Protein AF-A0A1H0UZK4-F1 (afdb_monomer)

Foldseek 3Di:
DPPVVVVVVVVVVVLVCQQPVVCVVCVVVLDAGEAEAEAPCPDPVLVVVSVVVVVCCVDPVCSVPGRYYHYSYVCPVVVPD

pLDDT: mean 74.23, std 11.03, range [43.28, 89.44]

Organism: NCBI:txid80868

InterPro domains:
  IPR002347 Short-chain dehydrogenase/reductase SDR [PF13561] (48-76)
  IPR036291 NAD(P)-binding domain superfamily [SSF51735] (2-76)

Radius of gyration: 14.25 Å; Cα contacts (8 Å, |Δi|>4): 73; chains: 1; bounding box: 37×35×32 Å

Mean predicted aligned error: 8.21 Å

Solvent-accessible surface area (backbone atoms only — not comparable to full-atom values): 4912 Å² total; per-residue (Å²): 129,63,69,68,57,56,54,51,52,51,50,52,48,51,50,52,40,39,52,62,58,44,34,63,66,30,48,79,70,75,42,75,48,71,45,76,45,68,44,90,84,83,55,81,76,57,53,58,58,52,49,51,53,50,53,44,60,74,34,78,89,23,73,87,61,58,41,47,78,46,76,56,40,94,54,54,84,74,65,73,119

Structure (mmCIF, N/CA/C/O backbone):
data_AF-A0A1H0UZK4-F1
#
_entry.id   AF-A0A1H0UZK4-F1
#
loop_
_atom_site.group_PDB
_atom_site.id
_atom_site.type_symbol
_atom_site.label_atom_id
_atom_site.label_alt_id
_atom_site.label_comp_id
_atom_site.label_asym_id
_atom_site.label_entity_id
_atom_site.label_seq_id
_atom_site.pdbx_PDB_ins_code
_atom_site.Cartn_x
_atom_site.Cartn_y
_atom_site.Cartn_z
_atom_site.occupancy
_atom_site.B_iso_or_equiv
_atom_site.auth_seq_id
_atom_site.auth_comp_id
_atom_site.auth_asym_id
_atom_site.auth_atom_id
_atom_site.pdbx_PDB_model_num
ATOM 1 N N . MET A 1 1 ? 14.035 23.297 -8.850 1.00 51.84 1 MET A N 1
ATOM 2 C CA . MET A 1 1 ? 14.046 21.923 -8.307 1.00 51.84 1 MET A CA 1
ATOM 3 C C . MET A 1 1 ? 13.959 20.979 -9.492 1.00 51.84 1 MET A C 1
ATOM 5 O O . MET A 1 1 ? 13.099 21.229 -10.328 1.00 51.84 1 MET A O 1
ATOM 9 N N . PRO A 1 2 ? 14.840 19.979 -9.631 1.00 68.38 2 PRO A N 1
ATOM 10 C CA . PRO A 1 2 ? 14.706 18.970 -10.680 1.00 68.38 2 PRO A CA 1
ATOM 11 C C . PRO A 1 2 ? 13.342 18.273 -10.553 1.00 68.38 2 PRO A C 1
ATOM 13 O O . PRO A 1 2 ? 12.936 17.931 -9.441 1.00 68.38 2 PRO A O 1
ATOM 16 N N . GLN A 1 3 ? 12.623 18.072 -11.662 1.00 59.47 3 GLN A N 1
ATOM 17 C CA . GLN A 1 3 ? 11.301 17.422 -11.670 1.00 59.47 3 GLN A CA 1
ATOM 18 C C . GLN A 1 3 ? 11.318 16.046 -10.979 1.00 59.47 3 GLN A C 1
ATOM 20 O O . GLN A 1 3 ? 10.363 15.682 -10.292 1.00 59.47 3 GLN A O 1
ATOM 25 N N . GLU A 1 4 ? 12.424 15.311 -11.123 1.00 64.62 4 GLU A N 1
ATOM 26 C CA . GLU A 1 4 ? 12.640 14.000 -10.504 1.00 64.62 4 GLU A CA 1
ATOM 27 C C . GLU A 1 4 ? 12.568 14.071 -8.977 1.00 64.62 4 GLU A C 1
ATOM 29 O O . GLU A 1 4 ? 11.902 13.255 -8.345 1.00 64.62 4 GLU A O 1
ATOM 34 N N . THR A 1 5 ? 13.171 15.099 -8.380 1.00 72.88 5 THR A N 1
ATOM 35 C CA . THR A 1 5 ? 13.185 15.296 -6.930 1.00 72.88 5 THR A CA 1
ATOM 36 C C . THR A 1 5 ? 11.777 15.555 -6.399 1.00 72.88 5 THR A C 1
ATOM 38 O O . THR A 1 5 ? 11.368 14.945 -5.416 1.00 72.88 5 THR A O 1
ATOM 41 N N . CYS A 1 6 ? 10.991 16.405 -7.069 1.00 78.25 6 CYS A N 1
ATOM 42 C CA . CYS A 1 6 ? 9.612 16.680 -6.657 1.00 78.25 6 CYS A CA 1
ATOM 43 C C . CYS A 1 6 ? 8.725 15.432 -6.746 1.00 78.25 6 CYS A C 1
ATOM 45 O O . CYS A 1 6 ? 7.934 15.183 -5.841 1.00 78.25 6 CYS A O 1
ATOM 47 N N . TYR A 1 7 ? 8.872 14.635 -7.804 1.00 77.19 7 TYR A N 1
ATOM 48 C CA . TYR A 1 7 ? 8.108 13.403 -7.981 1.00 77.19 7 TYR A CA 1
ATOM 49 C C . TYR A 1 7 ? 8.427 12.353 -6.908 1.00 77.19 7 TYR A C 1
ATOM 51 O O . TYR A 1 7 ? 7.507 11.762 -6.342 1.00 77.19 7 TYR A O 1
ATOM 59 N N . GLN A 1 8 ? 9.711 12.156 -6.587 1.00 75.38 8 GLN A N 1
ATOM 60 C CA . GLN A 1 8 ? 10.138 11.231 -5.531 1.00 75.38 8 GLN A CA 1
ATOM 61 C C . GLN A 1 8 ? 9.632 11.679 -4.153 1.00 75.38 8 GLN A C 1
ATOM 63 O O . GLN A 1 8 ? 8.984 10.895 -3.462 1.00 75.38 8 GLN A O 1
ATOM 68 N N . TYR A 1 9 ? 9.796 12.960 -3.799 1.00 80.31 9 TYR A N 1
ATOM 69 C CA . TYR A 1 9 ? 9.275 13.49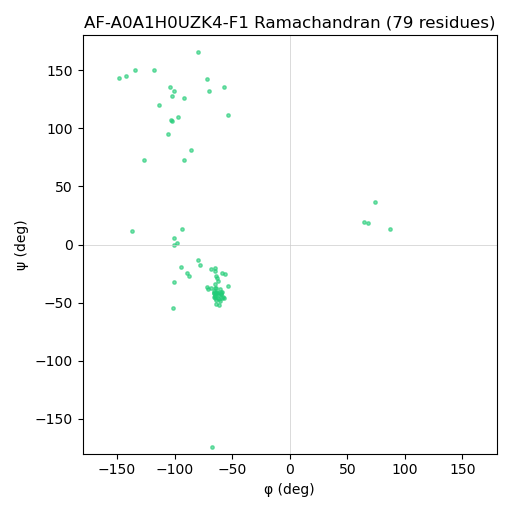7 -2.535 1.00 80.31 9 TYR A CA 1
ATOM 70 C C . TYR A 1 9 ? 7.758 13.343 -2.411 1.00 80.31 9 TYR A C 1
ATOM 72 O O . TYR A 1 9 ? 7.256 12.990 -1.346 1.00 80.31 9 TYR A O 1
ATOM 80 N N . PHE A 1 10 ? 7.009 13.585 -3.490 1.00 80.69 10 PHE A N 1
ATOM 81 C CA . PHE A 1 10 ? 5.558 13.403 -3.473 1.00 80.69 10 PHE A CA 1
ATOM 82 C C . PHE A 1 10 ? 5.154 11.939 -3.279 1.00 80.69 10 PHE A C 1
ATOM 84 O O . PHE A 1 10 ? 4.182 11.666 -2.574 1.00 80.69 10 PHE A O 1
ATOM 91 N N . LYS A 1 11 ? 5.893 10.995 -3.871 1.00 80.81 11 LYS A N 1
ATOM 92 C CA . LYS A 1 11 ? 5.656 9.560 -3.673 1.00 80.81 11 LYS A CA 1
ATOM 93 C C . LYS A 1 11 ? 5.920 9.130 -2.239 1.00 80.81 11 LYS A C 1
ATOM 95 O O . LYS A 1 11 ? 5.082 8.449 -1.653 1.00 80.81 11 LYS A O 1
ATOM 100 N N . GLU A 1 12 ? 7.035 9.563 -1.662 1.00 82.88 12 GLU A N 1
ATOM 101 C CA . GLU A 1 12 ? 7.336 9.304 -0.255 1.00 82.88 12 GLU A CA 1
ATOM 102 C C . GLU A 1 12 ? 6.276 9.924 0.658 1.00 82.88 12 GLU A C 1
ATOM 104 O O . GLU A 1 12 ? 5.767 9.259 1.559 1.00 82.88 12 GLU A O 1
ATOM 109 N N . ALA A 1 13 ? 5.852 11.159 0.376 1.00 83.88 13 ALA A N 1
ATOM 110 C CA . ALA A 1 13 ? 4.787 11.816 1.123 1.00 83.88 13 ALA A CA 1
ATOM 111 C C . ALA A 1 13 ? 3.457 11.046 1.045 1.00 83.88 13 ALA A C 1
ATOM 113 O O . ALA A 1 13 ? 2.761 10.939 2.053 1.00 83.88 13 ALA A O 1
ATOM 114 N N . LEU A 1 14 ? 3.110 10.468 -0.112 1.00 81.00 14 LEU A N 1
ATOM 115 C CA . LEU A 1 14 ? 1.921 9.620 -0.274 1.00 81.00 14 LEU A CA 1
ATOM 116 C C . LEU A 1 14 ? 2.007 8.323 0.534 1.00 81.00 14 LEU A C 1
ATOM 118 O O . LEU A 1 14 ? 1.011 7.903 1.130 1.00 81.00 14 LEU A O 1
ATOM 122 N N . ILE A 1 15 ? 3.188 7.705 0.582 1.00 83.44 15 ILE A N 1
ATOM 123 C CA . ILE A 1 15 ? 3.427 6.512 1.397 1.00 83.44 15 ILE A CA 1
ATOM 124 C C . ILE A 1 15 ? 3.261 6.869 2.874 1.00 83.44 15 ILE A C 1
ATOM 126 O O . ILE A 1 15 ? 2.468 6.240 3.571 1.00 83.44 15 ILE A O 1
ATOM 130 N N . VAL A 1 16 ? 3.921 7.929 3.344 1.00 83.25 16 VAL A N 1
ATOM 131 C CA . VAL A 1 16 ? 3.821 8.384 4.739 1.00 83.25 16 VAL A CA 1
ATOM 132 C C . VAL A 1 16 ? 2.383 8.748 5.098 1.00 83.25 16 VAL A C 1
ATOM 134 O O . VAL A 1 16 ? 1.902 8.347 6.160 1.00 83.25 16 VAL A O 1
ATOM 137 N N . TRP A 1 17 ? 1.665 9.444 4.211 1.00 81.62 17 TRP A N 1
ATOM 138 C CA . TRP A 1 17 ? 0.253 9.767 4.400 1.00 81.62 17 TRP A CA 1
ATOM 139 C C . TRP A 1 17 ? -0.581 8.497 4.586 1.00 81.62 17 TRP A C 1
ATOM 141 O O . TRP A 1 17 ? -1.402 8.415 5.504 1.00 81.62 17 TRP A O 1
ATOM 151 N N . THR A 1 18 ? -0.329 7.489 3.749 1.00 79.88 18 THR A N 1
ATOM 152 C CA . THR A 1 18 ? -1.037 6.208 3.783 1.00 79.88 18 THR A CA 1
ATOM 153 C C . THR A 1 18 ? -0.760 5.427 5.063 1.00 79.88 18 THR A C 1
ATOM 155 O O . THR A 1 18 ? -1.699 4.899 5.654 1.00 79.88 18 THR A O 1
ATOM 158 N N . LEU A 1 19 ? 0.491 5.410 5.530 1.00 76.56 19 LEU A N 1
ATOM 159 C CA . LEU A 1 19 ? 0.899 4.705 6.747 1.00 76.56 19 LEU A CA 1
ATOM 160 C C . LEU A 1 19 ? 0.371 5.365 8.029 1.00 76.56 19 LEU A C 1
ATOM 162 O O . LEU A 1 19 ? 0.000 4.669 8.968 1.00 76.56 19 LEU A O 1
ATOM 166 N N . THR A 1 20 ? 0.337 6.699 8.089 1.00 75.00 20 THR A N 1
ATOM 167 C CA . THR A 1 20 ? 0.048 7.418 9.345 1.00 75.00 20 THR A CA 1
ATOM 168 C C . THR A 1 20 ? -1.382 7.932 9.436 1.00 75.00 20 THR A C 1
ATOM 170 O O . THR A 1 20 ? -2.083 7.650 10.404 1.00 75.00 20 THR A O 1
ATOM 173 N N . ARG A 1 21 ? -1.829 8.701 8.439 1.00 64.31 21 ARG A N 1
ATOM 174 C CA . ARG A 1 21 ? -3.050 9.512 8.546 1.00 64.31 21 ARG A CA 1
ATOM 175 C C . ARG A 1 21 ? -4.252 8.867 7.868 1.00 64.31 21 ARG A C 1
ATOM 177 O O . ARG A 1 21 ? -5.368 9.013 8.357 1.00 64.31 21 ARG A O 1
ATOM 184 N N . SER A 1 22 ? -4.024 8.113 6.791 1.00 61.53 22 SER A N 1
ATOM 185 C CA . SER A 1 22 ? -5.082 7.360 6.110 1.00 61.53 22 SER A CA 1
ATOM 186 C C . SER A 1 22 ? -5.719 6.325 6.993 1.00 61.53 22 SER A C 1
ATOM 188 O O . SER A 1 22 ? -6.937 6.273 7.118 1.00 61.53 22 SER A O 1
ATOM 190 N N . GLN A 1 23 ? -4.871 5.491 7.594 1.00 65.81 23 GLN A N 1
ATOM 191 C CA . GLN A 1 23 ? -5.327 4.307 8.293 1.00 65.81 23 GLN A CA 1
ATOM 192 C C . GLN A 1 23 ? -6.280 4.689 9.406 1.00 65.81 23 GLN A C 1
ATOM 194 O O . GLN A 1 23 ? -7.358 4.127 9.485 1.00 65.81 23 GLN A O 1
ATOM 199 N N . GLN A 1 24 ? -5.945 5.703 10.199 1.00 67.12 24 GLN A N 1
ATOM 200 C CA . GLN A 1 24 ? -6.800 6.132 11.302 1.00 67.12 24 GLN A CA 1
ATOM 201 C C . GLN A 1 24 ? -8.174 6.616 10.815 1.00 67.12 24 GLN A C 1
ATOM 203 O O . GLN A 1 24 ? -9.193 6.159 11.320 1.00 67.12 24 GLN A O 1
ATOM 208 N N . VAL A 1 25 ? -8.217 7.458 9.778 1.00 72.50 25 VAL A N 1
ATOM 209 C CA . VAL A 1 25 ? -9.474 8.035 9.266 1.00 72.50 25 VAL A CA 1
ATOM 210 C C . VAL A 1 25 ? -10.336 7.006 8.526 1.00 72.50 25 VAL A C 1
ATOM 212 O O . VAL A 1 25 ? -11.564 7.045 8.597 1.00 72.50 25 VAL A O 1
ATOM 215 N N . PHE A 1 26 ? -9.717 6.087 7.787 1.00 72.31 26 PHE A N 1
ATOM 216 C CA . PHE A 1 26 ? -10.434 5.089 6.996 1.00 72.31 26 PHE A CA 1
ATOM 217 C C . PHE A 1 26 ? -10.766 3.819 7.789 1.00 72.31 26 PHE A C 1
ATOM 219 O O . PHE A 1 26 ? -11.803 3.211 7.517 1.00 72.31 26 PHE A O 1
ATOM 226 N N . MET A 1 27 ? -9.992 3.466 8.824 1.00 69.75 27 MET A N 1
ATOM 227 C CA . MET A 1 27 ? -10.335 2.359 9.726 1.00 69.75 27 MET A CA 1
ATOM 228 C C . MET A 1 27 ? -11.610 2.641 10.523 1.00 69.75 27 MET A C 1
ATOM 230 O O . MET A 1 27 ? -12.405 1.724 10.704 1.00 69.75 27 MET A O 1
ATOM 234 N N . GLU A 1 28 ? -11.879 3.896 10.903 1.00 74.50 28 GLU A N 1
ATOM 235 C CA . GLU A 1 28 ? -13.171 4.292 11.498 1.00 74.50 28 GLU A CA 1
ATOM 236 C C . GLU A 1 28 ? -14.366 3.993 10.577 1.00 74.50 28 GLU A C 1
ATOM 238 O O . GLU A 1 28 ? -15.490 3.809 11.039 1.00 74.50 28 GLU A O 1
ATOM 243 N N . ARG A 1 29 ? -14.127 3.909 9.264 1.00 79.19 29 ARG A N 1
ATOM 244 C CA . ARG A 1 29 ? -15.133 3.597 8.238 1.00 79.19 29 ARG A CA 1
ATOM 245 C C 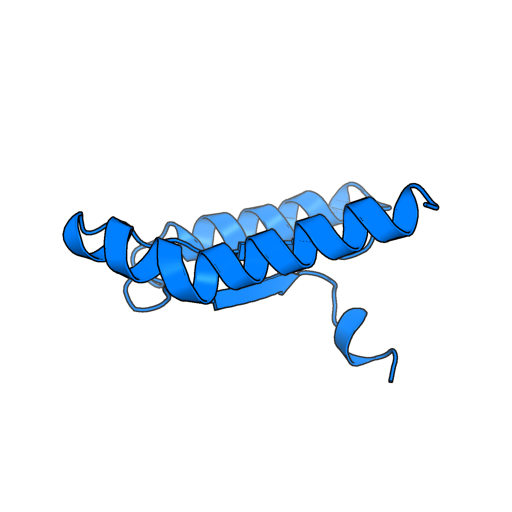. ARG A 1 29 ? -15.081 2.141 7.767 1.00 79.19 29 ARG A C 1
ATOM 247 O O . ARG A 1 29 ? -15.772 1.798 6.813 1.00 79.19 29 ARG A O 1
ATOM 254 N N . GLY A 1 30 ? -14.251 1.299 8.387 1.00 78.81 30 GLY A N 1
ATOM 255 C CA . GLY A 1 30 ? -14.040 -0.090 7.971 1.00 78.81 30 GLY A CA 1
ATOM 256 C C . GLY A 1 30 ? -13.322 -0.242 6.622 1.00 78.81 30 GLY A C 1
ATOM 257 O O . GLY A 1 30 ? -13.398 -1.302 6.006 1.00 78.81 30 GLY A O 1
ATOM 258 N N . VAL A 1 31 ? -12.635 0.801 6.142 1.00 81.25 31 VAL A N 1
ATOM 259 C CA . VAL A 1 31 ? -11.920 0.804 4.858 1.00 81.25 31 VAL A CA 1
ATOM 260 C C . VAL A 1 31 ? -10.421 0.629 5.096 1.00 81.25 31 VAL A C 1
ATOM 262 O O . VAL A 1 31 ? -9.803 1.373 5.856 1.00 81.25 31 VAL A O 1
ATOM 265 N N . ARG A 1 32 ? -9.813 -0.345 4.410 1.00 82.56 32 ARG A N 1
ATOM 266 C CA . ARG A 1 32 ? -8.364 -0.588 4.442 1.00 82.56 32 ARG A CA 1
ATOM 267 C C . ARG A 1 32 ? -7.681 0.178 3.315 1.00 82.56 32 ARG A C 1
ATOM 269 O O . ARG A 1 32 ? -8.022 -0.007 2.150 1.00 82.56 32 ARG A O 1
ATOM 276 N N . MET A 1 33 ? -6.685 0.990 3.652 1.00 80.75 33 MET A N 1
ATOM 277 C CA . MET A 1 33 ? -5.823 1.654 2.672 1.00 80.75 33 MET A CA 1
ATOM 278 C C . MET A 1 33 ? -4.483 0.919 2.546 1.00 80.75 33 MET A C 1
ATOM 280 O O . MET A 1 33 ? -3.837 0.631 3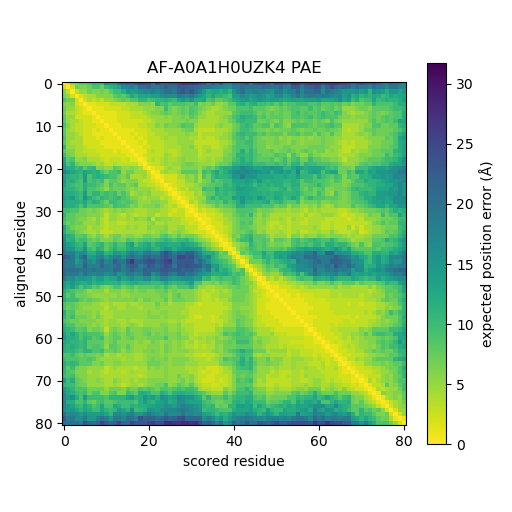.548 1.00 80.75 33 MET A O 1
ATOM 284 N N . ASN A 1 34 ? -4.036 0.641 1.328 1.00 83.25 34 ASN A N 1
ATOM 285 C CA . ASN A 1 34 ? -2.723 0.050 1.074 1.00 83.25 34 ASN A CA 1
ATOM 286 C C . ASN A 1 34 ? -2.040 0.806 -0.067 1.00 83.25 34 ASN A C 1
ATOM 288 O O . ASN A 1 34 ? -2.715 1.321 -0.958 1.00 83.25 34 ASN A O 1
ATOM 292 N N . CYS A 1 35 ? -0.711 0.861 -0.040 1.00 82.00 35 CYS A N 1
ATOM 293 C CA . CYS A 1 35 ? 0.099 1.353 -1.148 1.00 82.00 35 CYS A CA 1
ATOM 294 C C . CYS A 1 35 ? 0.740 0.170 -1.869 1.00 82.00 35 CYS A C 1
ATOM 296 O O . CYS A 1 35 ? 1.293 -0.722 -1.229 1.00 82.00 35 CYS A O 1
ATOM 298 N N . VAL A 1 36 ? 0.694 0.193 -3.200 1.00 80.75 36 VAL A N 1
ATOM 299 C CA . VAL A 1 36 ? 1.457 -0.717 -4.057 1.00 80.75 36 VAL A CA 1
ATOM 300 C C . VAL A 1 36 ? 2.477 0.129 -4.805 1.00 80.75 36 VAL A C 1
ATOM 302 O O . VAL A 1 36 ? 2.100 1.068 -5.508 1.00 80.75 36 VAL A O 1
ATOM 305 N N . ALA A 1 37 ? 3.760 -0.170 -4.616 1.00 77.44 37 ALA A N 1
ATOM 306 C CA . ALA A 1 37 ? 4.862 0.553 -5.237 1.00 77.44 37 ALA A CA 1
ATOM 307 C C . ALA A 1 37 ? 5.461 -0.308 -6.358 1.00 77.44 37 ALA A C 1
ATOM 309 O O . ALA A 1 37 ? 6.290 -1.178 -6.077 1.00 77.44 37 ALA A O 1
ATOM 310 N N . PRO A 1 38 ? 5.035 -0.117 -7.619 1.00 74.19 38 PRO A N 1
ATOM 311 C CA . PRO A 1 38 ? 5.639 -0.825 -8.732 1.00 74.19 38 PRO A CA 1
ATOM 312 C C . PRO A 1 38 ? 7.046 -0.286 -9.008 1.00 74.19 38 PRO A C 1
ATOM 314 O O . PRO A 1 38 ? 7.295 0.923 -8.932 1.00 74.19 38 PRO A O 1
ATOM 317 N N . GLY A 1 39 ? 7.949 -1.197 -9.364 1.00 69.00 39 GLY A N 1
ATOM 318 C CA . GLY A 1 39 ? 9.267 -0.858 -9.898 1.00 69.00 39 GLY A CA 1
ATOM 319 C C . GLY A 1 39 ? 9.192 -0.210 -11.286 1.00 69.00 39 GLY A C 1
ATOM 320 O O . GLY A 1 39 ? 8.102 0.062 -11.793 1.00 69.00 39 GLY A O 1
ATOM 321 N N . PRO A 1 40 ? 10.339 0.037 -11.942 1.00 63.56 40 PRO A N 1
ATOM 322 C CA . PRO A 1 40 ? 10.383 0.557 -13.307 1.00 63.56 40 PRO A CA 1
ATOM 323 C C . PRO A 1 40 ? 9.542 -0.304 -14.261 1.00 63.56 40 PRO A C 1
ATOM 325 O O . PRO A 1 40 ? 9.869 -1.454 -14.552 1.00 63.56 40 PRO A O 1
ATOM 328 N N . VAL A 1 41 ? 8.440 0.258 -14.756 1.00 57.44 41 VAL A N 1
ATOM 329 C CA . VAL A 1 41 ? 7.480 -0.449 -15.611 1.00 57.44 41 VAL A CA 1
ATOM 330 C C . VAL A 1 41 ? 7.950 -0.355 -17.063 1.00 57.44 41 VAL A C 1
ATOM 332 O O . VAL A 1 41 ? 7.510 0.515 -17.807 1.00 57.44 41 VAL A O 1
ATOM 335 N N . MET A 1 42 ? 8.899 -1.207 -17.463 1.00 51.41 42 MET A N 1
ATOM 336 C CA . MET A 1 42 ? 9.395 -1.240 -18.852 1.00 51.41 42 MET A CA 1
ATOM 337 C C . MET A 1 42 ? 8.810 -2.370 -19.711 1.00 51.41 42 MET A C 1
ATOM 339 O O . MET A 1 42 ? 9.142 -2.455 -20.890 1.00 51.41 42 MET A O 1
ATOM 343 N N . THR A 1 43 ? 7.924 -3.225 -19.183 1.00 53.03 43 THR A N 1
ATOM 344 C CA . THR A 1 43 ? 7.289 -4.288 -19.984 1.00 53.03 43 THR A CA 1
ATOM 345 C C . THR A 1 43 ? 5.816 -4.516 -19.608 1.00 53.03 43 THR A C 1
ATOM 347 O O . THR A 1 43 ? 5.468 -4.409 -18.431 1.00 53.03 43 THR A O 1
ATOM 350 N N . PRO A 1 44 ? 4.938 -4.850 -20.578 1.00 56.81 44 PRO A N 1
ATOM 351 C CA . PRO A 1 44 ? 3.513 -5.106 -20.327 1.00 56.81 44 PRO A CA 1
ATOM 352 C C . PRO A 1 44 ? 3.248 -6.339 -19.445 1.00 56.81 44 PRO A C 1
ATOM 354 O O . PRO A 1 44 ? 2.205 -6.405 -18.807 1.00 56.81 44 PRO A O 1
ATOM 357 N N . ILE A 1 45 ? 4.206 -7.268 -19.345 1.00 54.12 45 ILE A N 1
ATOM 358 C CA . ILE A 1 45 ? 4.119 -8.489 -18.521 1.00 54.12 45 ILE A CA 1
ATOM 359 C C . ILE A 1 45 ? 4.019 -8.185 -17.016 1.00 54.12 45 ILE A C 1
ATOM 361 O O . ILE A 1 45 ? 3.420 -8.955 -16.275 1.00 54.12 45 ILE A O 1
ATOM 365 N N . LEU A 1 46 ? 4.552 -7.051 -16.545 1.00 58.72 46 LEU A N 1
ATOM 366 C CA . LEU A 1 46 ? 4.532 -6.714 -15.116 1.00 58.72 46 LEU A CA 1
ATOM 367 C C . LEU A 1 46 ? 3.184 -6.137 -14.641 1.00 58.72 46 LEU A C 1
ATOM 369 O O . LEU A 1 46 ? 2.944 -6.044 -13.438 1.00 58.72 46 LEU A O 1
ATOM 373 N N . GLY A 1 47 ? 2.300 -5.743 -15.567 1.00 66.12 47 GLY A N 1
ATOM 374 C CA . GLY A 1 47 ? 0.967 -5.234 -15.229 1.00 66.12 47 GLY A CA 1
ATOM 375 C C . GLY A 1 47 ? 0.097 -6.288 -14.545 1.00 66.12 47 GLY A C 1
ATOM 376 O O . GLY A 1 47 ? -0.607 -5.966 -13.588 1.00 66.12 47 GLY A O 1
ATOM 377 N N . ASP A 1 48 ? 0.210 -7.544 -14.981 1.00 74.81 48 ASP A N 1
ATOM 378 C CA . ASP A 1 48 ? -0.543 -8.667 -14.421 1.00 74.81 48 ASP A CA 1
ATOM 379 C C . ASP A 1 48 ? -0.092 -8.997 -12.990 1.00 74.81 48 ASP A C 1
ATOM 381 O O . ASP A 1 48 ? -0.927 -9.254 -12.126 1.00 74.81 48 ASP A O 1
ATOM 385 N N . GLU A 1 49 ? 1.207 -8.888 -12.699 1.00 77.31 49 GLU A N 1
ATOM 386 C CA . GLU A 1 49 ? 1.759 -9.097 -11.352 1.00 77.31 49 GLU A CA 1
ATOM 387 C C . GLU A 1 49 ? 1.264 -8.027 -10.366 1.00 77.31 49 GLU A C 1
ATOM 389 O O . GLU A 1 49 ? 0.806 -8.330 -9.262 1.00 77.31 49 GLU A O 1
ATOM 394 N N . VAL A 1 50 ? 1.277 -6.756 -10.782 1.00 81.00 50 VAL A N 1
ATOM 395 C CA . VAL A 1 50 ? 0.724 -5.656 -9.975 1.00 81.00 50 VAL A CA 1
ATOM 396 C C . VAL A 1 50 ? -0.786 -5.834 -9.789 1.00 81.00 50 VAL A C 1
ATOM 398 O O . VAL A 1 50 ? -1.294 -5.647 -8.681 1.00 81.00 50 VAL A O 1
ATOM 401 N N . ALA A 1 51 ? -1.510 -6.235 -10.838 1.00 82.44 51 ALA A N 1
ATOM 402 C CA . ALA A 1 51 ? -2.945 -6.493 -10.771 1.00 82.44 51 ALA A CA 1
ATOM 403 C C . ALA A 1 51 ? -3.283 -7.657 -9.827 1.00 82.44 51 ALA A C 1
ATOM 405 O O . ALA A 1 51 ? -4.227 -7.544 -9.045 1.00 82.44 51 ALA A O 1
ATOM 406 N N . ALA A 1 52 ? -2.496 -8.734 -9.835 1.00 84.50 52 ALA A N 1
ATOM 407 C CA . ALA A 1 52 ? -2.657 -9.863 -8.924 1.00 84.50 52 ALA A CA 1
ATOM 408 C C . ALA A 1 52 ? -2.470 -9.438 -7.459 1.00 84.50 52 ALA A C 1
ATOM 410 O O . ALA A 1 52 ? -3.267 -9.809 -6.594 1.00 84.50 52 ALA A O 1
ATOM 411 N N . VAL A 1 53 ? -1.473 -8.593 -7.180 1.00 85.81 53 VAL A N 1
ATOM 412 C CA . VAL A 1 53 ? -1.245 -8.040 -5.837 1.00 85.81 53 VAL A CA 1
ATOM 413 C C . VAL A 1 53 ? -2.394 -7.128 -5.401 1.00 85.81 53 VAL A C 1
ATOM 415 O O . VAL A 1 53 ? -2.858 -7.219 -4.263 1.00 85.81 53 VAL A O 1
ATOM 418 N N . ILE A 1 54 ? -2.908 -6.283 -6.297 1.00 84.94 54 ILE A N 1
ATOM 419 C CA . ILE A 1 54 ? -4.081 -5.445 -6.013 1.00 84.94 54 ILE A CA 1
ATOM 420 C C . ILE A 1 54 ? -5.308 -6.322 -5.729 1.00 84.94 54 ILE A C 1
ATOM 422 O O . ILE A 1 54 ? -5.999 -6.101 -4.735 1.00 84.94 54 ILE A O 1
ATOM 426 N N . ALA A 1 55 ? -5.552 -7.351 -6.544 1.00 87.50 55 ALA A N 1
ATOM 427 C CA . ALA A 1 55 ? -6.655 -8.287 -6.348 1.00 87.50 55 ALA A CA 1
ATOM 428 C C . ALA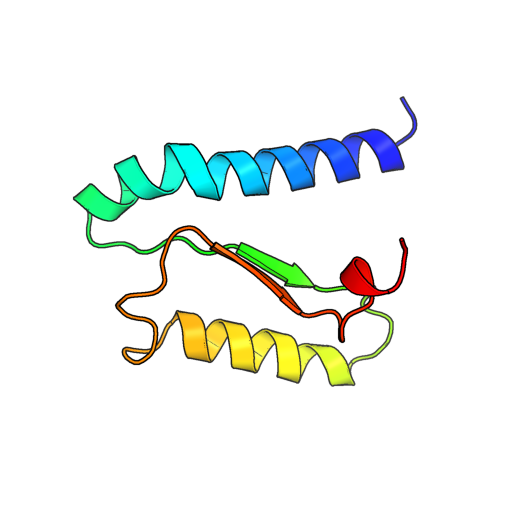 A 1 55 ? -6.552 -9.013 -4.996 1.00 87.50 55 ALA A C 1
ATOM 430 O O . ALA A 1 55 ? -7.550 -9.130 -4.282 1.00 87.50 55 ALA A O 1
ATOM 431 N N . PHE A 1 56 ? -5.344 -9.423 -4.593 1.00 87.25 56 PHE A N 1
ATOM 432 C CA . PHE A 1 56 ? -5.094 -9.978 -3.265 1.00 87.25 56 PHE A CA 1
ATOM 433 C C . PHE A 1 56 ? -5.437 -8.975 -2.158 1.00 87.25 56 PHE A C 1
ATOM 435 O O . PHE A 1 56 ? -6.180 -9.321 -1.238 1.00 87.25 56 PHE A O 1
ATOM 442 N N . LEU A 1 57 ? -4.970 -7.727 -2.261 1.00 86.31 57 LEU A N 1
ATOM 443 C CA . LEU A 1 57 ? -5.243 -6.686 -1.265 1.00 86.31 57 LEU A CA 1
ATOM 444 C C . LEU A 1 57 ? -6.737 -6.361 -1.138 1.00 86.31 57 LEU A C 1
ATOM 446 O O . LEU A 1 57 ? -7.188 -6.041 -0.035 1.00 86.31 57 LEU A O 1
ATOM 450 N N . CYS A 1 58 ? -7.501 -6.477 -2.225 1.00 85.50 58 CYS A N 1
ATOM 451 C CA . CYS A 1 58 ? -8.955 -6.315 -2.239 1.00 85.50 58 CYS A CA 1
ATOM 452 C C . CYS A 1 58 ? -9.724 -7.539 -1.712 1.00 85.50 58 CYS A C 1
ATOM 454 O O . CYS A 1 58 ? -10.891 -7.401 -1.356 1.00 85.50 58 CYS A O 1
ATOM 456 N N . SER A 1 59 ? -9.095 -8.713 -1.640 1.00 89.44 59 SER A N 1
ATOM 457 C CA . SER A 1 59 ? -9.733 -9.953 -1.183 1.00 89.44 59 SER A CA 1
ATOM 458 C C . SER A 1 59 ? -9.827 -10.070 0.347 1.00 89.44 59 SER A C 1
ATOM 460 O O . SER A 1 59 ? -9.114 -9.393 1.096 1.00 89.44 59 SER A O 1
ATOM 462 N N . ASP A 1 60 ? -10.655 -11.008 0.821 1.00 87.50 60 ASP A N 1
ATOM 463 C CA . ASP A 1 60 ? -10.789 -11.347 2.247 1.00 87.50 60 ASP A CA 1
ATOM 464 C C . ASP A 1 60 ? -9.512 -11.944 2.854 1.00 87.50 60 ASP A C 1
ATOM 466 O O . ASP A 1 60 ? -9.292 -11.851 4.066 1.00 87.50 60 ASP A O 1
ATOM 470 N N . ALA A 1 61 ? -8.633 -12.521 2.027 1.00 87.06 61 ALA A N 1
ATOM 471 C CA . ALA A 1 61 ? -7.349 -13.053 2.480 1.00 87.06 61 ALA A CA 1
ATOM 472 C C . ALA A 1 61 ? -6.445 -11.946 3.047 1.00 87.06 61 ALA A C 1
ATOM 474 O O . ALA A 1 61 ? -5.674 -12.182 3.976 1.00 87.06 61 ALA A O 1
ATOM 475 N N . ALA A 1 62 ? -6.602 -10.715 2.554 1.00 85.50 62 ALA A N 1
ATOM 476 C CA . ALA A 1 62 ? -5.886 -9.542 3.030 1.00 85.50 62 ALA A CA 1
ATOM 477 C C . ALA A 1 62 ? -6.659 -8.756 4.105 1.00 85.50 62 ALA A C 1
ATOM 479 O O . ALA A 1 62 ? -6.269 -7.636 4.421 1.00 85.50 62 ALA A O 1
ATOM 480 N N . ARG A 1 63 ? -7.732 -9.296 4.711 1.00 82.31 63 ARG A N 1
ATOM 481 C CA . ARG A 1 63 ? -8.564 -8.550 5.685 1.00 82.31 63 ARG A CA 1
ATOM 482 C C . ARG A 1 63 ? -7.793 -7.988 6.888 1.00 82.31 63 ARG A C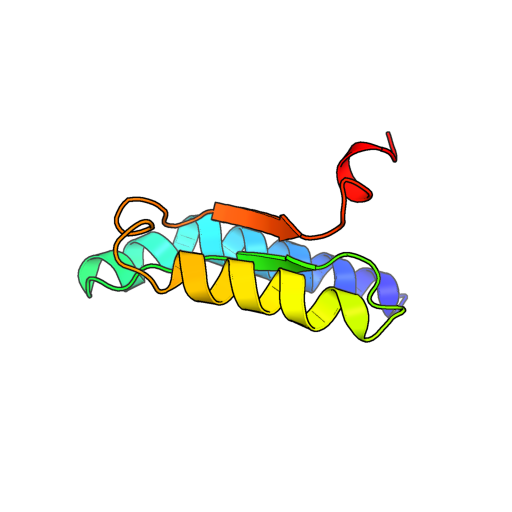 1
ATOM 484 O O . ARG A 1 63 ? -8.229 -7.009 7.478 1.00 82.31 63 ARG A O 1
ATOM 491 N N . TRP A 1 64 ? -6.664 -8.603 7.240 1.00 80.69 64 TRP A N 1
ATOM 492 C CA . TRP A 1 64 ? -5.760 -8.157 8.311 1.00 80.69 64 TRP A CA 1
ATOM 493 C C . TRP A 1 64 ? -4.558 -7.342 7.806 1.00 80.69 64 TRP A C 1
ATOM 495 O O . TRP A 1 64 ? -3.716 -6.931 8.596 1.00 80.69 64 TRP A O 1
ATOM 505 N N . VAL A 1 65 ? -4.472 -7.097 6.498 1.00 78.44 65 VAL A N 1
ATOM 506 C CA . VAL A 1 65 ? -3.402 -6.335 5.851 1.00 78.44 65 VAL A CA 1
ATOM 507 C C . VAL A 1 65 ? -3.930 -4.939 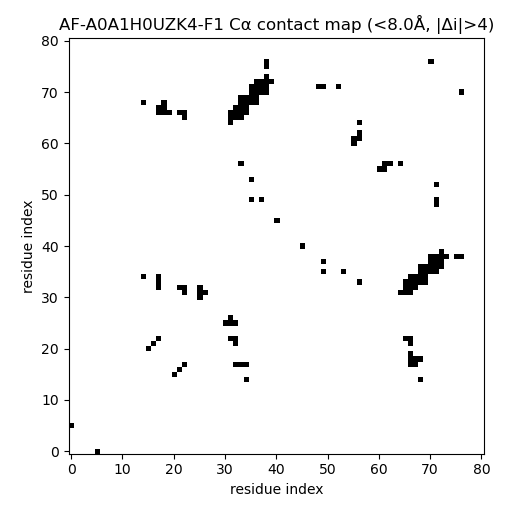5.519 1.00 78.44 65 VAL A C 1
ATOM 509 O O . VAL A 1 65 ? -4.759 -4.756 4.620 1.00 78.44 65 VAL A O 1
ATOM 512 N N . GLY A 1 66 ? -3.470 -3.949 6.275 1.00 81.38 66 GLY A N 1
ATOM 513 C CA . GLY A 1 66 ? -3.826 -2.544 6.113 1.00 81.38 66 GLY A CA 1
ATOM 514 C C . GLY A 1 66 ? -2.661 -1.658 6.527 1.00 81.38 66 GLY A C 1
ATOM 515 O O . GLY A 1 66 ? -1.937 -1.986 7.463 1.00 81.38 66 GLY A O 1
ATOM 516 N N . GLY A 1 67 ? -2.468 -0.548 5.819 1.00 79.38 67 GLY A N 1
ATOM 517 C CA . GLY A 1 67 ? -1.449 0.431 6.184 1.00 79.38 67 GLY A CA 1
ATOM 518 C C . GLY A 1 67 ? -0.046 -0.045 5.863 1.00 79.38 67 GLY A C 1
ATOM 519 O O . GLY A 1 67 ? 0.870 0.218 6.631 1.00 79.38 67 GLY A O 1
ATOM 520 N N . VAL A 1 68 ? 0.119 -0.759 4.751 1.00 82.88 68 VAL A N 1
ATOM 521 C CA . VAL A 1 68 ? 1.429 -1.206 4.276 1.00 82.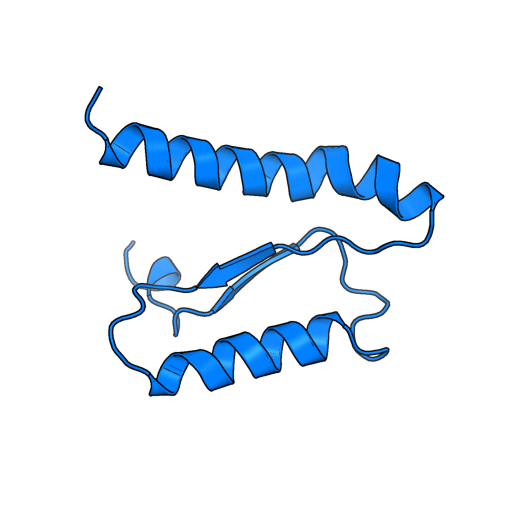88 68 VAL A CA 1
ATOM 522 C C . VAL A 1 68 ? 1.751 -0.596 2.917 1.00 82.88 68 V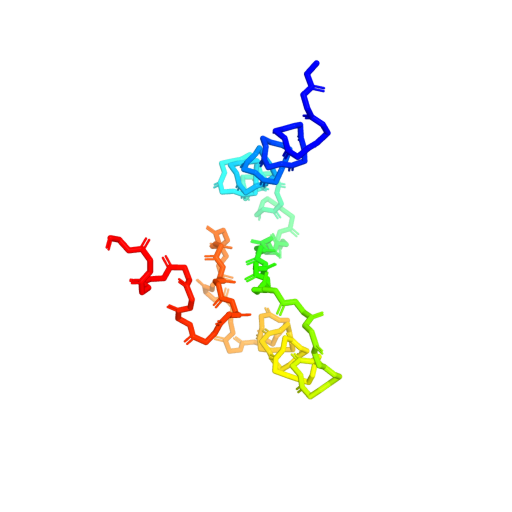AL A C 1
ATOM 524 O O . VAL A 1 68 ? 0.858 -0.310 2.115 1.00 82.88 68 VAL A O 1
ATOM 527 N N . ASN A 1 69 ? 3.045 -0.408 2.669 1.00 83.62 69 ASN A N 1
ATOM 528 C CA . ASN A 1 69 ? 3.590 -0.137 1.347 1.00 83.62 69 ASN A CA 1
ATOM 529 C C . ASN A 1 69 ? 4.221 -1.423 0.819 1.00 83.62 69 ASN A C 1
ATOM 531 O O . ASN A 1 69 ? 5.265 -1.839 1.318 1.00 83.62 69 ASN A O 1
ATOM 535 N N . LEU A 1 70 ? 3.564 -2.062 -0.146 1.00 83.62 70 LEU A N 1
ATOM 536 C CA . LEU A 1 70 ? 4.004 -3.325 -0.721 1.00 83.62 70 LEU A CA 1
ATOM 537 C C . LEU A 1 70 ? 4.772 -3.058 -2.027 1.00 83.62 70 LEU A C 1
ATOM 539 O O . LEU A 1 70 ? 4.155 -2.636 -3.013 1.00 83.62 70 LEU A O 1
ATOM 543 N N . PRO A 1 71 ? 6.102 -3.263 -2.053 1.00 80.06 71 PRO A N 1
ATOM 544 C CA . PRO A 1 71 ? 6.873 -3.165 -3.285 1.00 80.06 71 PRO A CA 1
ATOM 545 C C . PRO A 1 71 ? 6.551 -4.341 -4.216 1.00 80.06 71 PRO A C 1
ATOM 547 O O . PRO A 1 71 ? 6.537 -5.495 -3.793 1.00 80.06 71 PRO A O 1
ATOM 550 N N . VAL A 1 72 ? 6.292 -4.036 -5.488 1.00 76.25 72 VAL A N 1
ATOM 551 C CA . VAL A 1 72 ? 6.063 -5.016 -6.564 1.00 76.25 72 VAL A CA 1
ATOM 552 C C . VAL A 1 72 ? 7.019 -4.682 -7.702 1.00 76.25 72 VAL A C 1
ATOM 554 O O . VAL A 1 72 ? 6.665 -4.088 -8.719 1.00 76.25 72 VAL A O 1
ATOM 557 N N . ASP A 1 73 ? 8.290 -4.971 -7.465 1.00 76.25 73 ASP A N 1
ATOM 558 C CA . ASP A 1 73 ? 9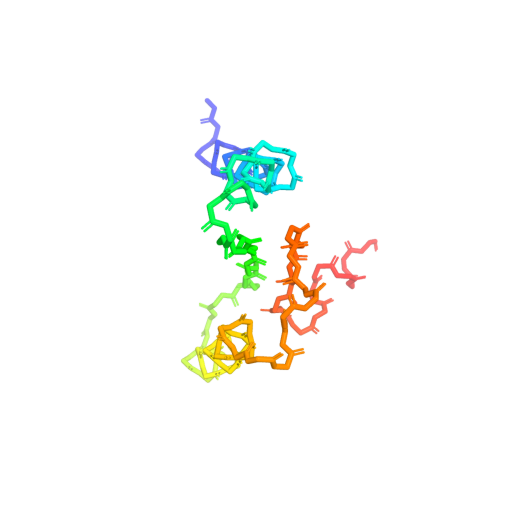.403 -4.554 -8.316 1.00 76.25 73 ASP A CA 1
ATOM 559 C C . ASP A 1 73 ? 10.432 -5.669 -8.547 1.00 76.25 73 ASP A C 1
ATOM 561 O O . ASP A 1 73 ? 11.530 -5.408 -9.033 1.00 76.25 73 ASP A O 1
ATOM 565 N N . GLY A 1 74 ? 10.100 -6.910 -8.178 1.00 71.50 74 GLY A N 1
ATOM 566 C CA . GLY A 1 74 ? 11.010 -8.049 -8.295 1.00 71.50 74 GLY A CA 1
ATOM 567 C C . GLY A 1 74 ? 12.259 -7.945 -7.411 1.00 71.50 74 GLY A C 1
ATOM 568 O O . GLY A 1 74 ? 13.242 -8.626 -7.686 1.00 71.50 74 GLY A O 1
ATOM 569 N N . GLY A 1 75 ? 12.250 -7.099 -6.372 1.00 67.88 75 GLY A N 1
ATOM 570 C CA . GLY A 1 75 ? 13.391 -6.910 -5.477 1.00 67.88 75 GLY A CA 1
ATOM 571 C C . GLY A 1 75 ? 14.396 -5.859 -5.952 1.00 67.88 75 GLY A C 1
ATOM 572 O O . GLY A 1 75 ? 15.490 -5.775 -5.388 1.00 67.88 75 GLY A O 1
ATOM 573 N N . LEU A 1 76 ? 14.049 -5.031 -6.946 1.00 66.44 76 LEU A N 1
ATOM 574 C CA . LEU A 1 76 ? 14.900 -3.922 -7.392 1.00 66.44 76 LEU A CA 1
ATOM 575 C C . LEU A 1 76 ? 15.226 -2.949 -6.248 1.00 66.44 76 LEU A C 1
ATOM 577 O O . LEU A 1 76 ? 16.391 -2.602 -6.060 1.00 66.44 76 LEU A O 1
ATOM 581 N N . ALA A 1 77 ? 14.231 -2.559 -5.448 1.00 60.91 77 ALA A N 1
ATOM 582 C CA . ALA A 1 77 ? 14.421 -1.663 -4.311 1.00 60.91 77 ALA A CA 1
ATOM 583 C C . ALA A 1 77 ? 15.236 -2.289 -3.167 1.00 60.91 77 ALA A C 1
ATOM 585 O O . ALA A 1 77 ? 15.782 -1.559 -2.349 1.00 60.91 77 ALA A O 1
ATOM 586 N N . SER A 1 78 ? 15.328 -3.621 -3.089 1.00 58.28 78 SER A N 1
ATOM 587 C CA . SER A 1 78 ? 16.122 -4.325 -2.065 1.00 58.28 78 SER A CA 1
ATOM 588 C C . SER A 1 78 ? 17.540 -4.678 -2.527 1.00 58.28 78 SER A C 1
ATOM 590 O O . SER A 1 78 ? 18.398 -4.939 -1.693 1.00 58.28 78 SER A O 1
ATOM 592 N N . THR A 1 79 ? 17.787 -4.694 -3.841 1.00 53.53 79 THR A N 1
ATOM 593 C CA . THR A 1 79 ? 19.081 -5.076 -4.437 1.00 53.53 79 THR A CA 1
ATOM 594 C C . THR A 1 79 ? 20.026 -3.883 -4.594 1.00 53.53 79 THR A C 1
ATOM 596 O O . THR A 1 79 ? 21.239 -4.062 -4.622 1.00 53.53 79 THR A O 1
ATOM 599 N N . CYS A 1 80 ? 19.492 -2.662 -4.680 1.00 43.28 80 CYS A N 1
ATOM 600 C CA . CYS A 1 80 ? 20.291 -1.443 -4.763 1.00 43.28 80 CYS A CA 1
ATOM 601 C C . CYS A 1 80 ? 20.540 -0.869 -3.354 1.00 43.28 80 CYS A C 1
ATOM 603 O O . CYS A 1 80 ? 19.936 0.134 -2.974 1.00 43.28 80 CYS A O 1
ATOM 605 N N . ILE A 1 81 ? 21.407 -1.535 -2.586 1.00 43.38 81 ILE A N 1
ATOM 606 C CA . ILE A 1 81 ? 22.092 -0.978 -1.405 1.00 43.38 81 ILE A CA 1
ATOM 607 C C . ILE A 1 81 ? 23.596 -0.924 -1.649 1.00 43.38 81 ILE A C 1
ATOM 609 O O . ILE A 1 81 ? 24.109 -1.826 -2.349 1.00 43.38 81 ILE A O 1
#

Secondary structure (DSSP, 8-state):
--HHHHHHHHHHHHHHHIIIIIHHHHHTTTPPP-EEEE----STTHHHHHHHHHHHHHSGGGTT--S-EEEESTTHHHH--

Sequence (81 aa):
MPQETCYQYFKEALIVWTLTRSQQVFMERGVRMNCVAPGPVMTPILGDEVAAVIAFLCSDAARWVGGVNLPVDGGLASTCI

Nearest PDB structures (foldseek):
  8jtp-assembly1_C  TM=8.490E-01  e=2.176E-01  Klebsiella pneumoniae subsp. pneumoniae
  6ke3-assembly2_C  TM=2.988E-01  e=8.408E+00  Homo sapiens